Protein AF-A0AAU9D384-F1 (afdb_monomer)

Structure (mmCIF, N/CA/C/O backbone):
data_AF-A0AAU9D384-F1
#
_entry.id   AF-A0AAU9D384-F1
#
loop_
_atom_site.group_PDB
_atom_site.id
_atom_site.type_symbol
_atom_site.label_atom_id
_atom_site.label_alt_id
_atom_site.label_comp_id
_atom_site.label_asym_id
_atom_site.label_entity_id
_atom_site.label_seq_id
_atom_site.pdbx_PDB_ins_code
_atom_site.Cartn_x
_atom_site.Cartn_y
_atom_site.Cartn_z
_atom_site.occupancy
_atom_site.B_iso_or_equiv
_atom_site.auth_seq_id
_atom_site.auth_comp_id
_atom_site.auth_asym_id
_atom_site.auth_atom_id
_atom_site.pdbx_PDB_model_num
ATOM 1 N N . MET A 1 1 ? 1.344 -5.240 16.035 1.00 54.09 1 MET A N 1
ATOM 2 C CA . MET A 1 1 ? -0.024 -4.866 15.602 1.00 54.09 1 MET A CA 1
ATOM 3 C C . MET A 1 1 ? -0.291 -3.414 15.988 1.00 54.09 1 MET A C 1
ATOM 5 O O . MET A 1 1 ? 0.060 -3.041 17.104 1.00 54.09 1 MET A O 1
ATOM 9 N N . ALA A 1 2 ? -0.851 -2.600 15.087 1.00 61.44 2 ALA A N 1
ATOM 10 C CA . ALA A 1 2 ? -1.130 -1.181 15.336 1.00 61.44 2 ALA A CA 1
ATOM 11 C C . ALA A 1 2 ? -2.133 -0.995 16.492 1.00 61.44 2 ALA A C 1
ATOM 13 O O . ALA A 1 2 ? -3.166 -1.661 16.525 1.00 61.44 2 ALA A O 1
ATOM 14 N N . LYS A 1 3 ? -1.844 -0.091 17.441 1.00 68.31 3 LYS A N 1
ATOM 15 C CA . LYS A 1 3 ? -2.679 0.129 18.640 1.00 68.31 3 LYS A CA 1
ATOM 16 C C . LYS A 1 3 ? -3.714 1.252 18.461 1.00 68.31 3 LYS A C 1
ATOM 18 O O . LYS A 1 3 ? -4.445 1.577 19.391 1.00 68.31 3 LYS A O 1
ATOM 23 N N . GLY A 1 4 ? -3.798 1.846 17.267 1.00 83.75 4 GLY A N 1
ATOM 24 C CA . GLY A 1 4 ? -4.766 2.888 16.921 1.00 83.75 4 GLY A CA 1
ATOM 25 C C . GLY A 1 4 ? -4.460 3.569 15.583 1.00 83.75 4 GLY A C 1
ATOM 26 O O . GLY A 1 4 ? -3.514 3.195 14.890 1.00 83.75 4 GLY A O 1
ATOM 27 N N . LYS A 1 5 ? -5.230 4.615 15.235 1.00 92.06 5 LYS A N 1
ATOM 28 C CA . LYS A 1 5 ? -5.124 5.320 13.937 1.00 92.06 5 LYS A CA 1
ATOM 29 C C . LYS A 1 5 ? -3.700 5.775 13.612 1.00 92.06 5 LYS A C 1
ATOM 31 O O . LYS A 1 5 ? -3.270 5.654 12.473 1.00 92.06 5 LYS A O 1
ATOM 36 N N . ARG A 1 6 ? -2.973 6.320 14.595 1.00 92.38 6 ARG A N 1
ATOM 37 C CA . ARG A 1 6 ? -1.607 6.829 14.390 1.00 92.38 6 ARG A CA 1
ATOM 38 C C . ARG A 1 6 ? -0.659 5.714 13.952 1.00 92.38 6 ARG A C 1
ATOM 40 O O . ARG A 1 6 ? 0.054 5.892 12.971 1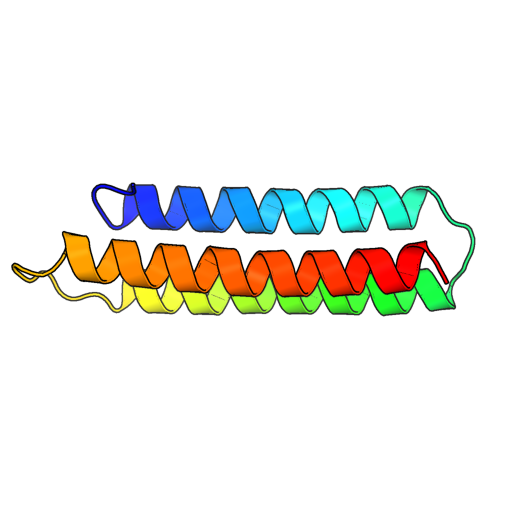.00 92.38 6 ARG A O 1
ATOM 47 N N . ASP A 1 7 ? -0.688 4.584 14.648 1.00 92.06 7 ASP A N 1
ATOM 48 C CA . ASP A 1 7 ? 0.174 3.445 14.339 1.00 92.06 7 ASP A CA 1
ATOM 49 C C . ASP A 1 7 ? -0.203 2.824 12.995 1.00 92.06 7 ASP A C 1
ATOM 51 O O . ASP A 1 7 ? 0.678 2.562 12.188 1.00 92.06 7 ASP A O 1
ATOM 55 N N . ALA A 1 8 ? -1.502 2.689 12.707 1.00 94.38 8 ALA A N 1
ATOM 56 C CA . ALA A 1 8 ? -1.972 2.161 11.428 1.00 94.38 8 ALA A CA 1
ATOM 57 C C . ALA A 1 8 ? -1.488 3.020 10.246 1.00 94.38 8 ALA A C 1
ATOM 59 O O . ALA A 1 8 ? -0.969 2.494 9.267 1.00 94.38 8 ALA A O 1
ATOM 60 N N . LYS A 1 9 ? -1.566 4.355 10.358 1.00 96.75 9 LYS A N 1
ATOM 61 C CA . LYS A 1 9 ? -1.039 5.261 9.321 1.00 96.75 9 LYS A CA 1
ATOM 62 C C . LYS A 1 9 ? 0.472 5.132 9.153 1.00 96.75 9 LYS A C 1
ATOM 64 O O . LYS A 1 9 ? 0.954 5.189 8.028 1.00 96.75 9 LYS A O 1
ATOM 69 N N . LYS A 1 10 ? 1.218 4.978 10.255 1.00 96.94 10 LYS A N 1
ATOM 70 C CA . LYS A 1 10 ? 2.669 4.746 10.199 1.00 96.94 10 LYS A CA 1
ATOM 71 C C . LYS A 1 10 ? 2.984 3.446 9.466 1.00 96.94 10 LYS A C 1
ATOM 73 O O . LYS A 1 10 ? 3.840 3.466 8.595 1.00 96.94 10 LYS A O 1
ATOM 78 N N . THR A 1 11 ? 2.266 2.364 9.765 1.00 96.56 11 THR A N 1
ATOM 79 C CA . THR A 1 11 ? 2.428 1.078 9.076 1.00 96.56 11 THR A CA 1
ATOM 80 C C . THR A 1 11 ? 2.138 1.194 7.579 1.00 96.56 11 THR A C 1
ATOM 82 O O . THR A 1 11 ? 2.963 0.759 6.786 1.00 96.56 11 THR A O 1
ATOM 85 N N . VAL A 1 12 ? 1.036 1.845 7.185 1.00 98.00 12 VAL A N 1
ATOM 86 C CA . VAL A 1 12 ? 0.719 2.102 5.764 1.00 98.00 12 VAL A CA 1
ATOM 87 C C . VAL A 1 12 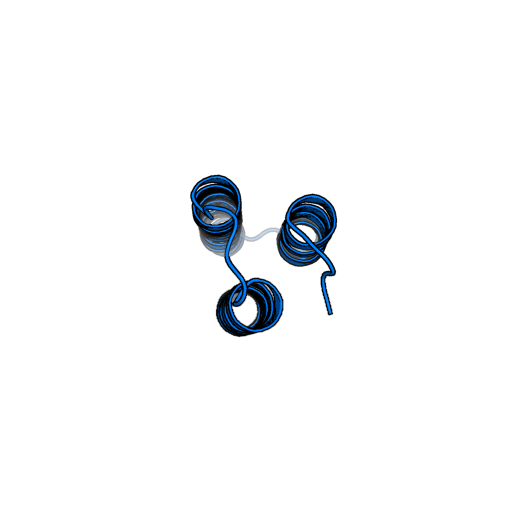? 1.832 2.892 5.078 1.00 98.00 12 VAL A C 1
ATOM 89 O O . VAL A 1 12 ? 2.307 2.487 4.024 1.00 98.00 12 VAL A O 1
ATOM 92 N N . ASN A 1 13 ? 2.257 4.012 5.672 1.00 98.25 13 ASN A N 1
ATOM 93 C CA . ASN A 1 13 ? 3.301 4.854 5.087 1.00 98.25 13 ASN A CA 1
ATOM 94 C C . ASN A 1 13 ? 4.635 4.117 4.964 1.00 98.25 13 ASN A C 1
ATOM 96 O O . ASN A 1 13 ? 5.335 4.330 3.985 1.00 98.25 13 ASN A O 1
ATOM 100 N N . TYR A 1 14 ? 4.977 3.290 5.952 1.00 98.12 14 TYR A N 1
ATOM 101 C CA . TYR A 1 14 ? 6.200 2.503 5.936 1.00 98.12 14 TYR A CA 1
ATOM 102 C C . TYR A 1 14 ? 6.165 1.475 4.805 1.00 98.12 14 TYR A C 1
ATOM 104 O O . TYR A 1 14 ? 6.984 1.553 3.905 1.00 98.12 14 TYR A O 1
ATOM 112 N N . LEU A 1 15 ? 5.167 0.588 4.782 1.00 98.31 15 LEU A N 1
ATOM 113 C CA . LEU A 1 15 ? 5.126 -0.506 3.806 1.00 98.31 15 LEU A CA 1
ATOM 114 C C . LEU A 1 15 ? 4.989 -0.016 2.360 1.00 98.31 15 LEU A C 1
ATOM 116 O O . LEU A 1 15 ? 5.676 -0.511 1.474 1.00 98.31 15 LEU A O 1
ATOM 120 N N . VAL A 1 16 ? 4.143 0.989 2.113 1.00 98.38 16 VAL A N 1
ATOM 121 C CA . VAL A 1 16 ? 4.047 1.584 0.770 1.00 98.38 16 VAL A CA 1
ATOM 122 C C . VAL A 1 16 ? 5.309 2.382 0.426 1.00 98.38 16 VAL A C 1
ATOM 124 O O . VAL A 1 16 ? 5.704 2.428 -0.735 1.00 98.38 16 VAL A O 1
ATOM 127 N N . GLY A 1 17 ? 5.947 3.007 1.418 1.00 98.31 17 GLY A N 1
ATOM 128 C CA . GLY A 1 17 ? 7.216 3.708 1.239 1.00 98.31 17 GLY A CA 1
ATOM 129 C C . GLY A 1 17 ? 8.333 2.770 0.788 1.00 98.31 17 GLY A C 1
ATOM 130 O O . GLY A 1 17 ? 9.019 3.097 -0.172 1.00 98.31 17 GLY A O 1
ATOM 131 N N . GLU A 1 18 ? 8.456 1.598 1.414 1.00 98.31 18 GLU A N 1
ATOM 132 C CA . GLU A 1 18 ? 9.409 0.555 1.007 1.00 98.31 18 GLU A CA 1
ATOM 133 C C . GLU A 1 18 ? 9.138 0.079 -0.427 1.00 98.31 18 GLU A C 1
ATOM 135 O O . GLU A 1 18 ? 10.052 0.052 -1.244 1.00 98.31 18 GLU A O 1
ATOM 140 N N . LEU A 1 19 ? 7.874 -0.200 -0.774 1.00 98.31 19 LEU A N 1
ATOM 141 C CA . LEU A 1 19 ? 7.492 -0.584 -2.139 1.00 98.31 19 LEU A CA 1
ATOM 142 C C . LEU A 1 19 ? 7.904 0.471 -3.179 1.00 98.31 19 LEU A C 1
ATOM 144 O O . LEU A 1 19 ? 8.482 0.136 -4.211 1.00 98.31 19 LEU A O 1
ATOM 148 N N . ILE A 1 20 ? 7.606 1.749 -2.923 1.00 98.19 20 ILE A N 1
ATOM 149 C CA . ILE A 1 20 ? 7.967 2.838 -3.843 1.00 98.19 20 I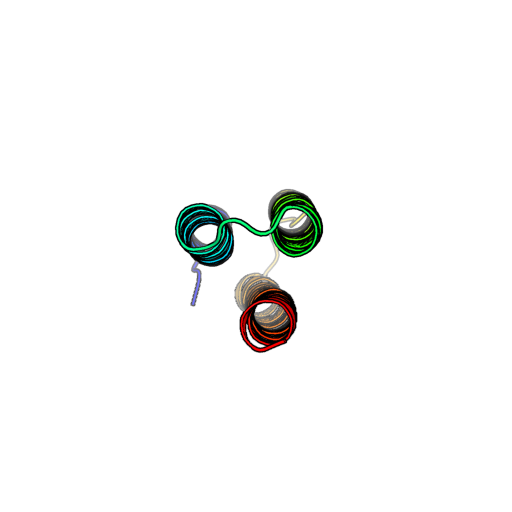LE A CA 1
ATOM 150 C C . ILE A 1 20 ? 9.488 3.022 -3.895 1.00 98.19 20 ILE A C 1
ATOM 152 O O . ILE A 1 20 ? 10.029 3.269 -4.970 1.00 98.19 20 ILE A O 1
ATOM 156 N N . GLY A 1 21 ? 10.177 2.898 -2.758 1.00 97.81 21 GLY A N 1
ATOM 157 C CA . GLY A 1 21 ? 11.635 2.964 -2.688 1.00 97.81 21 GLY A CA 1
ATOM 158 C C . GLY A 1 21 ? 12.292 1.906 -3.570 1.00 97.81 21 GLY A C 1
ATOM 159 O O . GLY A 1 21 ? 13.162 2.242 -4.371 1.00 97.81 21 GLY A O 1
ATOM 160 N N . GLU A 1 22 ? 11.807 0.666 -3.498 1.00 97.31 22 GLU A N 1
ATOM 161 C CA . GLU A 1 22 ? 12.286 -0.426 -4.345 1.00 97.31 22 GLU A CA 1
ATOM 162 C C . GLU A 1 22 ? 11.997 -0.158 -5.828 1.00 97.31 22 GLU A C 1
ATOM 164 O O . GLU A 1 22 ? 12.889 -0.289 -6.661 1.00 97.31 22 GLU A O 1
ATOM 169 N N . CYS A 1 23 ? 10.795 0.320 -6.173 1.00 96.88 23 CYS A N 1
ATOM 170 C CA . CYS A 1 23 ? 10.471 0.707 -7.551 1.00 96.88 23 CYS A CA 1
ATOM 171 C C . CYS A 1 23 ? 11.467 1.742 -8.109 1.00 96.88 23 CYS A C 1
ATOM 173 O O . CYS A 1 23 ? 11.959 1.599 -9.227 1.00 96.88 23 CYS A O 1
ATOM 175 N N . LEU A 1 24 ? 11.793 2.777 -7.328 1.00 95.50 24 LEU A N 1
ATOM 176 C CA . LEU A 1 24 ? 12.745 3.811 -7.740 1.00 95.50 24 LEU A CA 1
ATOM 177 C C . LEU A 1 24 ? 14.172 3.266 -7.874 1.00 95.50 24 LEU A C 1
ATOM 179 O O . LEU A 1 24 ? 14.883 3.657 -8.800 1.00 95.50 24 LEU A O 1
ATOM 183 N N . ALA A 1 25 ? 14.585 2.359 -6.985 1.00 94.81 25 ALA A N 1
ATOM 184 C CA . ALA A 1 25 ? 15.882 1.698 -7.076 1.00 94.81 25 ALA A CA 1
ATOM 185 C C . ALA A 1 25 ? 16.002 0.883 -8.374 1.00 94.81 25 ALA A C 1
ATOM 187 O O . ALA A 1 25 ? 16.992 1.020 -9.092 1.00 94.81 25 ALA A O 1
ATOM 188 N N . GLN A 1 26 ? 14.966 0.113 -8.720 1.00 94.06 26 GLN A N 1
ATOM 189 C CA . GLN A 1 26 ? 14.927 -0.670 -9.957 1.00 94.06 26 GLN A CA 1
ATOM 190 C C . GLN A 1 26 ? 14.897 0.229 -11.202 1.00 94.06 26 GLN A C 1
ATOM 192 O O . GLN A 1 26 ? 15.643 -0.015 -12.145 1.00 94.06 26 GLN A O 1
ATOM 197 N N . MET A 1 27 ? 14.129 1.325 -11.194 1.00 91.12 27 MET A N 1
ATOM 198 C CA . MET A 1 27 ? 14.155 2.307 -12.292 1.00 91.12 27 MET A CA 1
ATOM 199 C C . MET A 1 27 ? 15.553 2.891 -12.531 1.00 91.12 27 MET A C 1
ATOM 201 O O . MET A 1 27 ? 15.932 3.109 -13.674 1.0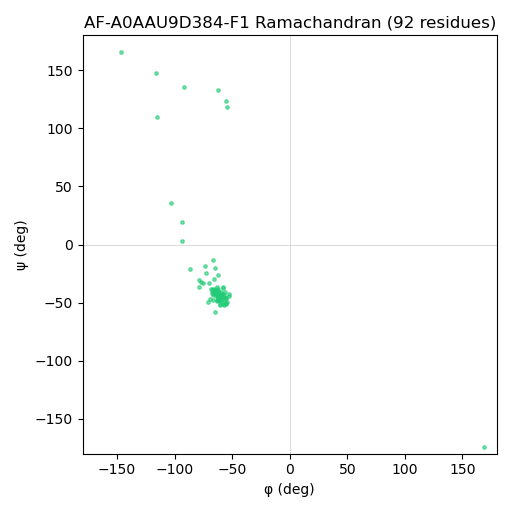0 91.12 27 MET A O 1
ATOM 205 N N . GLY A 1 28 ? 16.332 3.136 -11.472 1.00 87.75 28 GLY A N 1
ATOM 206 C CA . GLY A 1 28 ? 17.711 3.618 -11.598 1.00 87.75 28 GLY A CA 1
ATOM 207 C C . GLY A 1 28 ? 18.712 2.556 -12.070 1.00 87.75 28 GLY A C 1
ATOM 208 O O . GLY A 1 28 ? 19.801 2.911 -12.519 1.00 87.75 28 GLY A O 1
ATOM 209 N N . ALA A 1 29 ? 18.365 1.270 -11.964 1.00 87.75 29 ALA A N 1
ATOM 210 C CA . ALA A 1 29 ? 19.239 0.153 -12.315 1.00 87.75 29 ALA A CA 1
ATOM 211 C C . ALA A 1 29 ? 19.165 -0.244 -13.800 1.00 87.75 29 ALA A C 1
ATOM 213 O O . ALA A 1 29 ? 20.104 -0.859 -14.308 1.00 87.75 29 ALA A O 1
ATOM 214 N N . PHE A 1 30 ? 18.086 0.112 -14.506 1.00 78.38 30 PHE A N 1
ATOM 215 C CA . PHE A 1 30 ? 17.861 -0.283 -15.900 1.00 78.38 30 PHE A CA 1
ATOM 216 C C . PHE A 1 30 ? 17.822 0.915 -16.852 1.00 78.38 30 PHE A C 1
ATOM 218 O O . PHE A 1 30 ? 17.365 1.998 -16.512 1.00 78.38 30 PHE A O 1
ATOM 225 N N . SER A 1 31 ? 18.278 0.701 -18.087 1.00 76.75 31 SER A N 1
ATOM 226 C CA . SER A 1 31 ? 18.198 1.669 -19.195 1.00 76.75 31 SER A CA 1
ATOM 227 C C . SER A 1 31 ? 17.077 1.304 -20.177 1.00 76.75 31 SER A C 1
ATOM 229 O O . SER A 1 31 ? 17.245 1.429 -21.388 1.00 76.75 31 SER A O 1
ATOM 231 N N . ASP A 1 32 ? 15.965 0.780 -19.660 1.00 89.69 32 ASP A N 1
ATOM 232 C CA . ASP A 1 32 ? 14.838 0.271 -20.444 1.00 89.69 32 ASP A CA 1
ATOM 233 C C . ASP A 1 32 ? 13.588 1.120 -20.178 1.00 89.69 32 ASP A C 1
ATOM 235 O O . ASP A 1 32 ? 13.008 1.082 -19.092 1.00 89.69 32 ASP A O 1
ATOM 239 N N . LEU A 1 33 ? 13.182 1.892 -21.190 1.00 88.62 33 LEU A N 1
ATOM 240 C CA . LEU A 1 33 ? 12.044 2.808 -21.110 1.00 88.62 33 LEU A CA 1
ATOM 241 C C . LEU A 1 33 ? 10.699 2.088 -20.940 1.00 88.62 33 LEU A C 1
ATOM 243 O O . LEU A 1 33 ? 9.778 2.660 -20.354 1.00 88.62 33 LEU A O 1
ATOM 247 N N . GLU A 1 34 ? 10.552 0.867 -21.458 1.00 90.88 34 GLU A N 1
ATOM 248 C CA . GLU A 1 34 ? 9.308 0.108 -21.319 1.00 90.88 34 GLU A CA 1
ATOM 249 C C . GLU A 1 34 ? 9.143 -0.362 -19.876 1.00 90.88 34 GLU A C 1
ATOM 251 O O . GLU A 1 34 ? 8.120 -0.076 -19.245 1.00 90.88 34 GLU A O 1
ATOM 256 N N . LYS A 1 35 ? 10.190 -0.977 -19.315 1.00 91.81 35 LYS A N 1
ATOM 257 C CA . LYS A 1 35 ? 10.210 -1.375 -17.902 1.00 91.81 35 LYS A CA 1
ATOM 258 C C . LYS A 1 35 ? 10.042 -0.181 -16.978 1.00 91.81 35 LYS A C 1
ATOM 260 O O . LYS A 1 35 ? 9.292 -0.257 -16.011 1.00 91.81 35 LYS A O 1
ATOM 265 N N . GLU A 1 36 ? 10.683 0.944 -17.288 1.00 93.38 36 GLU A N 1
ATOM 266 C CA . GLU A 1 36 ? 10.525 2.173 -16.514 1.00 93.38 36 GLU A CA 1
ATOM 267 C C . GLU A 1 36 ? 9.053 2.618 -16.451 1.00 93.38 36 GLU A C 1
ATOM 269 O O . GLU A 1 36 ? 8.550 2.973 -15.383 1.00 93.38 36 GLU A O 1
ATOM 274 N N . ASN A 1 37 ? 8.335 2.568 -17.576 1.00 94.00 37 ASN A N 1
ATOM 275 C CA . ASN A 1 37 ? 6.915 2.911 -17.612 1.00 94.00 37 ASN A CA 1
ATOM 276 C C . ASN A 1 37 ? 6.055 1.916 -16.824 1.00 94.00 37 ASN A C 1
ATOM 278 O O . ASN A 1 37 ? 5.192 2.345 -16.061 1.00 94.00 37 ASN A O 1
ATOM 282 N N . GLN A 1 38 ? 6.332 0.616 -16.926 1.00 95.81 38 GLN A N 1
ATOM 283 C CA . GLN A 1 38 ? 5.637 -0.403 -16.135 1.00 95.81 38 GLN A CA 1
ATOM 284 C C . GLN A 1 38 ? 5.885 -0.220 -14.627 1.00 95.81 38 GLN A C 1
ATOM 286 O O . GLN A 1 38 ? 4.953 -0.289 -13.825 1.00 95.81 38 GLN A O 1
ATOM 291 N N . ILE A 1 39 ? 7.115 0.102 -14.215 1.00 96.56 39 ILE A N 1
ATOM 292 C CA . ILE A 1 39 ? 7.429 0.386 -12.807 1.00 96.56 39 ILE A CA 1
ATOM 293 C C . ILE A 1 39 ? 6.705 1.656 -12.327 1.00 96.56 39 ILE A C 1
ATOM 295 O O . ILE A 1 39 ? 6.182 1.682 -11.209 1.00 96.56 39 ILE A O 1
ATOM 299 N N . 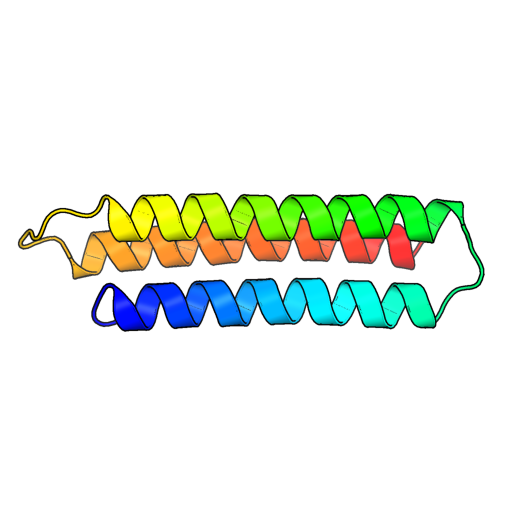LYS A 1 40 ? 6.587 2.700 -13.163 1.00 96.19 40 LYS A N 1
ATOM 300 C CA . LYS A 1 40 ? 5.789 3.898 -12.830 1.00 96.19 40 LYS A CA 1
ATOM 301 C C . LYS A 1 40 ? 4.327 3.555 -12.543 1.00 96.19 40 LYS A C 1
ATOM 303 O O . LYS A 1 40 ? 3.736 4.154 -11.643 1.00 96.19 40 LYS A O 1
ATOM 308 N N . GLU A 1 41 ? 3.743 2.587 -13.246 1.00 97.50 41 GLU A N 1
ATOM 309 C CA . GLU A 1 41 ? 2.382 2.120 -12.957 1.00 97.50 41 GLU A CA 1
ATOM 310 C C . GLU A 1 41 ? 2.280 1.472 -11.569 1.00 97.50 41 GLU A C 1
ATOM 312 O O . GLU A 1 41 ? 1.325 1.747 -10.835 1.00 97.50 41 GLU A O 1
ATOM 317 N N . VAL A 1 42 ? 3.288 0.694 -11.155 1.00 98.00 42 VAL A N 1
ATOM 318 C CA . VAL A 1 42 ? 3.366 0.129 -9.794 1.00 98.00 42 VAL A CA 1
ATOM 319 C C . VAL A 1 42 ? 3.467 1.240 -8.745 1.00 98.00 42 VAL A C 1
ATOM 321 O O . VAL A 1 42 ? 2.774 1.192 -7.726 1.00 98.00 42 VAL A O 1
ATOM 324 N N . ILE A 1 43 ? 4.248 2.295 -9.006 1.00 98.19 43 ILE A N 1
ATOM 325 C CA . ILE A 1 43 ? 4.342 3.466 -8.117 1.00 98.19 43 ILE A CA 1
ATOM 326 C C . ILE A 1 43 ? 2.977 4.151 -7.972 1.00 98.19 43 ILE A C 1
ATOM 328 O O . ILE A 1 43 ? 2.540 4.435 -6.852 1.00 98.19 43 ILE A O 1
ATOM 332 N N . ILE A 1 44 ? 2.273 4.395 -9.083 1.00 98.31 44 ILE A N 1
ATOM 333 C CA . ILE A 1 44 ? 0.934 5.005 -9.074 1.00 98.31 44 ILE A CA 1
ATOM 334 C C . ILE A 1 44 ? -0.043 4.133 -8.275 1.00 98.31 44 ILE A C 1
ATOM 336 O O . ILE A 1 44 ? -0.785 4.649 -7.431 1.00 98.31 44 ILE A O 1
ATOM 340 N N . ALA A 1 45 ? -0.008 2.814 -8.480 1.00 98.06 45 ALA A N 1
ATOM 341 C CA . ALA A 1 45 ? -0.819 1.863 -7.729 1.00 98.06 45 ALA A CA 1
ATOM 342 C C . ALA A 1 45 ? -0.488 1.878 -6.225 1.00 98.06 45 ALA A C 1
ATOM 344 O O . ALA A 1 45 ? -1.403 1.864 -5.398 1.00 98.06 45 ALA A O 1
ATOM 345 N N . GLY A 1 46 ? 0.791 1.988 -5.857 1.00 98.25 46 GLY A N 1
ATOM 346 C CA . GLY A 1 46 ? 1.240 2.156 -4.475 1.00 98.25 46 GLY A CA 1
ATOM 347 C C . GLY A 1 46 ? 0.689 3.431 -3.829 1.00 98.25 46 GLY A C 1
ATOM 348 O O . GLY A 1 46 ? 0.132 3.388 -2.728 1.00 98.25 46 GLY A O 1
ATOM 349 N N . VAL A 1 47 ? 0.748 4.570 -4.527 1.00 98.44 47 VAL A N 1
ATOM 350 C CA . VAL A 1 47 ? 0.175 5.842 -4.044 1.00 98.44 47 VAL A CA 1
ATOM 351 C C . VAL A 1 47 ? -1.343 5.737 -3.861 1.00 98.44 47 VAL A C 1
ATOM 353 O O . VAL A 1 47 ? -1.875 6.179 -2.836 1.00 98.44 47 VAL A O 1
ATOM 356 N N . ALA A 1 48 ? -2.047 5.123 -4.814 1.00 98.56 48 ALA A N 1
ATOM 357 C CA . ALA A 1 48 ? -3.485 4.886 -4.721 1.00 98.56 48 ALA A CA 1
ATOM 358 C C . ALA A 1 48 ? -3.842 3.977 -3.532 1.00 98.56 48 ALA A C 1
ATOM 360 O O . ALA A 1 48 ? -4.737 4.314 -2.752 1.00 98.56 48 ALA A O 1
ATOM 361 N N . LEU A 1 49 ? -3.100 2.879 -3.341 1.00 98.38 49 LEU A N 1
ATOM 362 C CA . LEU A 1 49 ? -3.226 1.987 -2.188 1.00 98.38 49 LEU A CA 1
ATOM 363 C C . LEU A 1 49 ? -3.074 2.766 -0.882 1.00 98.38 49 LEU A C 1
ATOM 365 O O . LEU A 1 49 ? -3.948 2.699 -0.020 1.00 98.38 49 LEU A O 1
ATOM 369 N N . ARG A 1 50 ? -2.013 3.567 -0.743 1.00 98.31 50 ARG A N 1
ATOM 370 C CA . ARG A 1 50 ? -1.816 4.402 0.446 1.00 98.31 50 ARG A CA 1
ATOM 371 C C . ARG A 1 50 ? -3.022 5.297 0.706 1.00 98.31 50 ARG A C 1
ATOM 373 O O . ARG A 1 50 ? -3.496 5.353 1.839 1.00 98.31 50 ARG A O 1
ATOM 380 N N . ASN A 1 51 ? -3.504 6.010 -0.306 1.00 98.50 51 ASN A N 1
ATOM 381 C CA . ASN A 1 51 ? -4.616 6.944 -0.139 1.00 98.50 51 ASN A CA 1
ATOM 382 C C . ASN A 1 51 ? -5.895 6.231 0.316 1.00 98.50 51 ASN A C 1
ATOM 384 O O . ASN A 1 51 ? -6.544 6.701 1.252 1.00 98.50 51 ASN A O 1
ATOM 388 N N . ASP A 1 52 ? -6.203 5.073 -0.269 1.00 98.44 52 ASP A N 1
ATOM 389 C CA . ASP A 1 52 ? -7.331 4.233 0.139 1.00 98.44 52 ASP A CA 1
ATOM 390 C C . ASP A 1 52 ? -7.198 3.767 1.600 1.00 98.44 52 ASP A C 1
ATOM 392 O O . ASP A 1 52 ? -8.082 4.014 2.425 1.00 98.44 52 ASP A O 1
ATOM 396 N N . MET A 1 53 ? -6.049 3.195 1.974 1.00 98.00 53 MET A N 1
ATOM 397 C CA . MET A 1 53 ? -5.815 2.707 3.338 1.00 98.00 53 MET A CA 1
ATOM 398 C C . MET A 1 53 ? -5.880 3.835 4.376 1.00 98.00 53 MET A C 1
ATOM 400 O O . MET A 1 53 ? -6.486 3.682 5.440 1.00 98.00 53 MET A O 1
ATOM 404 N N . ILE A 1 54 ? -5.305 5.004 4.072 1.00 97.81 54 ILE A N 1
ATOM 405 C CA . ILE A 1 54 ? -5.403 6.190 4.933 1.00 97.81 54 ILE A CA 1
ATOM 406 C C . ILE A 1 54 ? -6.856 6.673 5.034 1.00 97.81 54 ILE A C 1
ATOM 408 O O . ILE A 1 54 ? -7.291 7.048 6.128 1.00 97.81 54 ILE A O 1
ATOM 412 N N . GLY A 1 55 ? -7.616 6.623 3.938 1.00 97.75 55 GLY A N 1
ATOM 413 C CA . GLY A 1 55 ? -9.051 6.899 3.906 1.00 97.75 55 GLY A CA 1
ATOM 414 C C . GLY A 1 55 ? -9.829 5.991 4.860 1.00 97.75 55 GLY A C 1
ATOM 415 O O . GLY A 1 55 ? -10.517 6.489 5.755 1.00 97.75 55 GLY A O 1
ATOM 416 N N . LYS A 1 56 ? -9.629 4.672 4.765 1.00 96.25 56 LYS A N 1
ATOM 417 C CA . LYS A 1 56 ? -10.230 3.669 5.665 1.00 96.25 56 LYS A CA 1
ATOM 418 C C . LYS A 1 56 ? -9.858 3.906 7.131 1.00 96.25 56 LYS A C 1
ATOM 420 O O . LYS A 1 56 ? -10.715 3.850 8.016 1.00 96.25 56 LYS A O 1
ATOM 425 N N . ILE A 1 57 ? -8.598 4.234 7.424 1.00 95.56 57 ILE A N 1
ATOM 426 C CA . ILE A 1 57 ? -8.159 4.558 8.793 1.00 95.56 57 ILE A CA 1
ATOM 427 C C . ILE A 1 57 ? -8.837 5.836 9.309 1.00 95.56 57 ILE A C 1
ATOM 429 O O . ILE A 1 57 ? -9.216 5.920 10.483 1.00 95.56 57 ILE A O 1
ATOM 433 N N . ASN A 1 58 ? -8.986 6.851 8.458 1.00 94.94 58 ASN A N 1
ATOM 434 C CA . ASN A 1 58 ? -9.641 8.104 8.824 1.00 94.94 58 ASN A CA 1
ATOM 435 C C . ASN A 1 58 ? -11.134 7.902 9.094 1.00 94.94 58 ASN A C 1
ATOM 437 O O . ASN A 1 58 ? -11.615 8.393 10.119 1.00 94.94 58 ASN A O 1
ATOM 441 N N . ALA A 1 59 ? -11.813 7.129 8.244 1.00 94.12 59 ALA A N 1
ATOM 442 C CA . ALA A 1 59 ? -1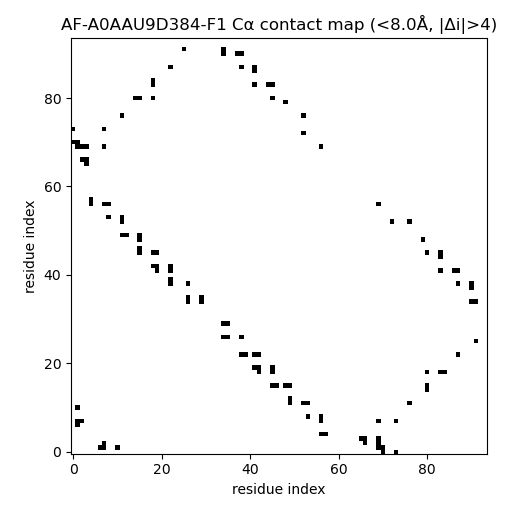3.239 6.822 8.332 1.00 94.12 59 ALA A CA 1
ATOM 443 C C . ALA A 1 59 ? -13.621 5.998 9.573 1.00 94.12 59 ALA A C 1
ATOM 445 O O . ALA A 1 59 ? -14.777 6.028 9.994 1.00 94.12 59 ALA A O 1
ATOM 446 N N . TYR A 1 60 ? -12.661 5.304 10.198 1.00 92.12 60 TYR A N 1
ATOM 447 C CA . TYR A 1 60 ? -12.907 4.539 11.418 1.00 92.12 60 TYR A CA 1
ATOM 448 C C . TYR A 1 60 ? -13.533 5.408 12.521 1.00 92.12 60 TYR A C 1
ATOM 450 O O . TYR A 1 60 ? -12.917 6.364 13.016 1.00 92.12 60 TYR A O 1
ATOM 458 N N . LYS A 1 61 ? -14.745 5.046 12.945 1.00 88.38 61 LYS A N 1
ATOM 459 C CA . LYS A 1 61 ? -15.421 5.625 14.111 1.00 88.38 61 LYS A CA 1
ATOM 460 C C . LYS A 1 61 ? -15.080 4.784 15.336 1.00 88.38 61 LYS A C 1
ATOM 462 O O . LYS A 1 61 ? -15.071 3.558 15.266 1.00 88.38 61 LYS A O 1
ATOM 467 N N . LYS A 1 62 ? -14.750 5.444 16.450 1.00 82.31 62 LYS A N 1
ATOM 468 C CA . LYS A 1 62 ? -14.325 4.767 17.682 1.00 82.31 62 LYS A CA 1
ATOM 469 C C . LYS A 1 62 ? -15.401 3.760 18.108 1.00 82.31 62 LYS A C 1
ATOM 471 O O . LYS A 1 62 ? -16.554 4.134 18.276 1.00 82.31 62 LYS A O 1
ATOM 476 N N . SER A 1 63 ? -14.998 2.503 18.254 1.00 83.50 63 SER A N 1
ATOM 477 C CA . SER A 1 63 ? -15.834 1.379 18.676 1.00 83.50 63 SER A CA 1
ATOM 478 C C . SER A 1 63 ? -15.008 0.394 19.504 1.00 83.50 63 SER A C 1
ATOM 480 O O . SER A 1 63 ? -13.771 0.421 19.454 1.00 83.50 63 SER A O 1
ATOM 482 N N . ASP A 1 64 ? -15.682 -0.521 20.196 1.00 79.00 64 ASP A N 1
ATOM 483 C CA . ASP A 1 64 ? -15.039 -1.585 20.981 1.00 79.00 64 ASP A CA 1
ATOM 484 C C . ASP A 1 64 ? -14.285 -2.599 20.100 1.00 79.00 64 ASP A C 1
ATOM 486 O O . ASP A 1 64 ? -13.442 -3.356 20.575 1.00 79.00 64 ASP A O 1
ATOM 490 N N . LYS A 1 65 ? -14.516 -2.572 18.781 1.00 86.00 65 LYS A N 1
ATOM 491 C CA . LYS A 1 65 ? -13.893 -3.461 17.788 1.00 86.00 65 LYS A CA 1
ATOM 492 C C . LYS A 1 65 ? -12.630 -2.876 17.144 1.00 86.00 65 LYS A C 1
ATOM 494 O O . LYS A 1 65 ? -12.201 -3.347 16.093 1.00 86.00 65 LYS A O 1
ATOM 499 N N . ALA A 1 66 ? -12.003 -1.873 17.767 1.00 87.31 66 ALA A N 1
ATOM 500 C CA . ALA A 1 66 ? -10.814 -1.202 17.229 1.00 87.31 66 ALA A CA 1
ATOM 501 C C . ALA A 1 66 ? -9.688 -2.172 16.848 1.00 87.31 66 ALA A C 1
ATOM 503 O O . ALA A 1 66 ? -9.086 -2.041 15.785 1.00 87.31 66 ALA A O 1
ATOM 504 N N . LYS A 1 67 ? -9.414 -3.153 17.716 1.00 87.31 67 LYS A N 1
ATOM 505 C CA . LYS A 1 67 ? -8.336 -4.124 17.513 1.00 87.31 67 LYS A CA 1
ATOM 506 C C . LYS A 1 67 ? -8.574 -4.976 16.266 1.00 87.31 67 LYS A C 1
ATOM 508 O O . LYS A 1 67 ? -7.670 -5.095 15.449 1.00 87.31 67 LYS A O 1
ATOM 513 N N . THR A 1 68 ? -9.779 -5.525 16.121 1.00 91.12 68 THR A N 1
ATOM 514 C CA . THR A 1 68 ? -10.167 -6.327 14.954 1.00 91.12 68 THR A CA 1
ATOM 515 C C . THR A 1 68 ? -10.112 -5.484 13.687 1.00 91.12 68 THR A C 1
ATOM 517 O O . THR A 1 68 ? -9.423 -5.860 12.751 1.00 91.12 68 THR A O 1
ATOM 520 N N . TYR A 1 69 ? -10.694 -4.279 13.708 1.00 92.50 69 TYR A N 1
ATOM 521 C CA . TYR A 1 69 ? -10.691 -3.384 12.549 1.00 92.50 69 TYR A CA 1
ATOM 522 C C . TYR A 1 69 ? -9.278 -3.091 12.026 1.00 92.50 69 TYR A C 1
ATOM 524 O O . TYR A 1 69 ? -9.007 -3.243 10.840 1.00 92.50 69 TYR A O 1
ATOM 532 N N . PHE A 1 70 ? -8.351 -2.686 12.904 1.00 91.69 70 PHE A N 1
ATOM 533 C CA . PHE A 1 70 ? -6.975 -2.403 12.481 1.00 91.69 70 PHE A CA 1
ATOM 534 C C . PHE A 1 70 ? -6.171 -3.667 12.150 1.00 91.69 70 PHE A C 1
ATOM 536 O O . PHE A 1 70 ? -5.223 -3.579 11.375 1.00 91.69 70 PHE A O 1
ATOM 543 N N . SER A 1 71 ? -6.527 -4.825 12.713 1.00 91.81 71 SER A N 1
ATOM 544 C CA . SER A 1 71 ? -5.931 -6.111 12.338 1.00 91.81 71 SER A CA 1
ATOM 545 C C . SER A 1 71 ? -6.305 -6.496 10.908 1.00 91.81 71 SER A C 1
ATOM 547 O O . SER A 1 71 ? -5.421 -6.813 10.118 1.00 91.81 71 SER A O 1
ATOM 549 N N . ASP A 1 72 ? -7.587 -6.401 10.561 1.00 93.94 72 ASP A N 1
ATOM 550 C CA . ASP A 1 72 ? -8.087 -6.722 9.221 1.00 93.94 72 ASP A CA 1
ATOM 551 C C . ASP A 1 72 ? -7.524 -5.746 8.185 1.00 93.94 72 ASP A C 1
ATOM 553 O O . ASP A 1 72 ? -7.048 -6.151 7.130 1.00 93.94 72 ASP A O 1
ATOM 557 N N . LEU A 1 73 ? -7.473 -4.458 8.535 1.00 95.38 73 LEU A N 1
ATOM 558 C CA . LEU A 1 73 ? -6.885 -3.417 7.695 1.00 95.38 73 LEU A CA 1
ATOM 559 C C . LEU A 1 73 ? -5.380 -3.642 7.462 1.00 95.38 73 LEU A C 1
ATOM 561 O O . LEU A 1 73 ? -4.881 -3.393 6.368 1.00 95.38 73 LEU A O 1
ATOM 565 N N . ASN A 1 74 ? -4.652 -4.141 8.465 1.00 94.44 74 ASN A N 1
ATOM 566 C CA . ASN A 1 74 ? -3.251 -4.528 8.297 1.00 94.44 74 ASN A CA 1
ATOM 567 C C . ASN A 1 74 ? -3.091 -5.763 7.405 1.00 94.44 74 ASN A C 1
ATOM 569 O O . ASN A 1 74 ? -2.141 -5.813 6.631 1.00 94.44 74 ASN A O 1
ATOM 573 N N . LYS A 1 75 ? -3.986 -6.748 7.517 1.00 96.50 75 LYS A N 1
ATOM 574 C CA . LYS A 1 75 ? -3.969 -7.927 6.648 1.00 96.50 75 LYS A CA 1
ATOM 575 C C . LYS A 1 75 ? -4.201 -7.523 5.191 1.00 96.50 75 LYS A C 1
ATOM 577 O O . LYS A 1 75 ? -3.406 -7.883 4.334 1.00 96.50 75 LYS A O 1
ATOM 582 N N . GLU A 1 76 ? -5.211 -6.689 4.948 1.00 97.38 76 GLU A N 1
ATOM 583 C CA . GLU A 1 76 ? -5.506 -6.152 3.617 1.00 97.38 76 GLU A CA 1
ATOM 584 C C . GLU A 1 76 ? -4.319 -5.358 3.044 1.00 97.38 76 GLU A C 1
ATOM 586 O O . GLU A 1 76 ? -3.980 -5.494 1.871 1.00 97.38 76 GLU A O 1
ATOM 591 N N . LEU A 1 77 ? -3.664 -4.536 3.874 1.00 97.81 77 LEU A N 1
ATOM 592 C CA . LEU A 1 77 ? -2.469 -3.795 3.473 1.00 97.81 77 LEU A CA 1
ATOM 593 C C . LEU A 1 77 ? -1.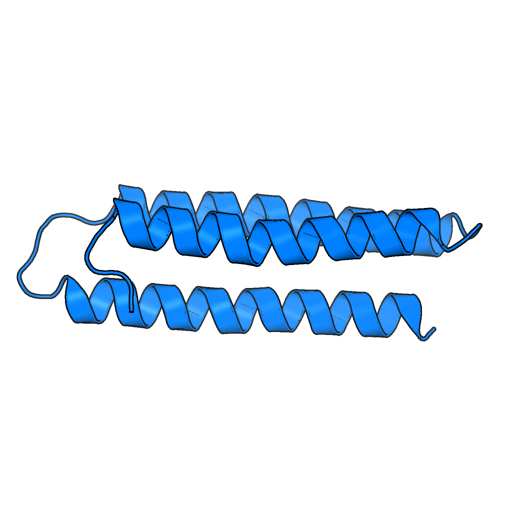347 -4.732 3.020 1.00 97.81 77 LEU A C 1
ATOM 595 O O . LEU A 1 77 ? -0.772 -4.489 1.966 1.00 97.81 77 LEU A O 1
ATOM 599 N N . LEU A 1 78 ? -1.032 -5.759 3.816 1.00 97.56 78 LEU A N 1
ATOM 600 C CA . LEU A 1 78 ? 0.041 -6.707 3.509 1.00 97.56 78 LEU A CA 1
ATOM 601 C C . LEU A 1 78 ? -0.238 -7.432 2.194 1.00 97.56 78 LEU A C 1
ATOM 603 O O . LEU A 1 78 ? 0.576 -7.350 1.286 1.00 97.56 78 LEU A O 1
ATOM 607 N N . GLU A 1 79 ? -1.429 -8.014 2.045 1.00 98.38 79 GLU A N 1
ATOM 608 C CA . GLU A 1 79 ? -1.824 -8.730 0.825 1.00 98.38 79 GLU A CA 1
ATOM 609 C C . GLU A 1 79 ? -1.717 -7.845 -0.427 1.00 98.38 79 GLU A C 1
ATOM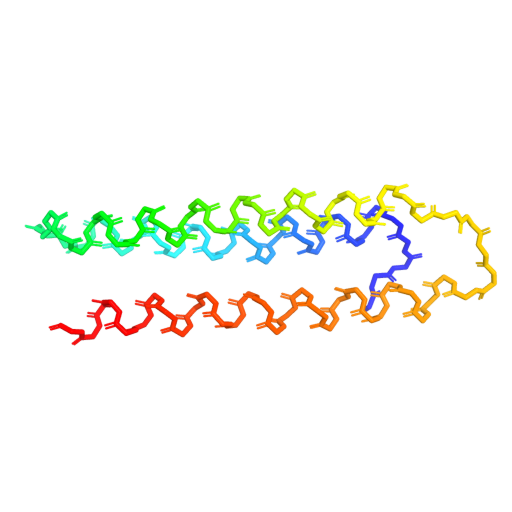 611 O O . GLU A 1 79 ? -1.262 -8.283 -1.483 1.00 98.38 79 GLU A O 1
ATOM 616 N N . ARG A 1 80 ? -2.116 -6.571 -0.325 1.00 98.31 80 ARG A N 1
ATOM 617 C CA . ARG A 1 80 ? -2.085 -5.645 -1.465 1.00 98.31 80 ARG A CA 1
ATOM 618 C C . ARG A 1 80 ? -0.688 -5.118 -1.776 1.00 98.31 80 ARG A C 1
ATOM 620 O O . ARG A 1 80 ? -0.425 -4.844 -2.946 1.00 98.31 80 ARG A O 1
ATOM 627 N N . VAL A 1 81 ? 0.168 -4.946 -0.766 1.00 98.31 81 VAL A N 1
ATOM 628 C CA . VAL A 1 81 ? 1.585 -4.591 -0.949 1.00 98.31 81 VAL A CA 1
ATOM 629 C C . VAL A 1 81 ? 2.341 -5.762 -1.571 1.00 98.31 81 VAL A C 1
ATOM 631 O O . VAL A 1 81 ? 3.021 -5.549 -2.570 1.00 98.31 81 VAL A O 1
ATOM 634 N N . ASP A 1 82 ? 2.152 -6.981 -1.062 1.00 98.12 82 ASP A N 1
ATOM 635 C CA . ASP A 1 82 ? 2.764 -8.200 -1.605 1.00 98.12 82 ASP A CA 1
ATOM 636 C C . ASP A 1 82 ? 2.401 -8.374 -3.085 1.00 98.12 82 ASP A C 1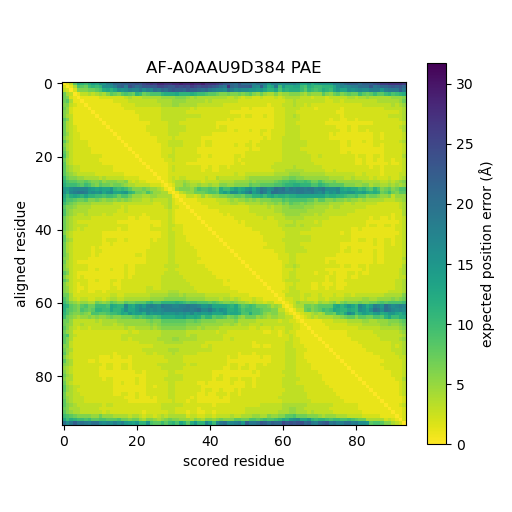
ATOM 638 O O . ASP A 1 82 ? 3.280 -8.518 -3.929 1.00 98.12 82 ASP A O 1
ATOM 642 N N . ALA A 1 83 ? 1.126 -8.189 -3.441 1.00 98.31 83 ALA A N 1
ATOM 643 C CA . ALA A 1 83 ? 0.690 -8.243 -4.836 1.00 98.31 83 ALA A CA 1
ATOM 644 C C . ALA A 1 83 ? 1.332 -7.168 -5.740 1.00 98.31 83 ALA A C 1
ATOM 646 O O . ALA A 1 83 ? 1.408 -7.361 -6.953 1.00 98.31 83 ALA A O 1
ATOM 647 N N . GLN A 1 84 ? 1.754 -6.014 -5.203 1.00 98.31 84 GLN A N 1
ATOM 648 C CA . GLN A 1 84 ? 2.524 -5.039 -5.989 1.00 98.31 84 GLN A CA 1
ATOM 649 C C . GLN A 1 84 ? 3.996 -5.438 -6.110 1.00 98.31 84 GLN A C 1
ATOM 651 O O . GLN A 1 84 ? 4.580 -5.223 -7.170 1.00 98.31 84 GLN A O 1
ATOM 656 N N . PHE A 1 85 ? 4.584 -6.027 -5.067 1.00 97.88 85 PHE A N 1
ATOM 657 C CA . PHE A 1 85 ? 5.937 -6.573 -5.145 1.00 97.88 85 PHE A CA 1
ATOM 658 C C . PHE A 1 85 ? 6.020 -7.704 -6.167 1.00 97.88 85 PHE A C 1
ATOM 660 O O . PHE A 1 85 ? 6.930 -7.687 -6.987 1.00 97.88 85 PHE A O 1
ATOM 667 N N . ASP A 1 86 ? 5.045 -8.613 -6.199 1.00 98.00 86 ASP A N 1
ATOM 668 C CA . ASP A 1 86 ? 4.978 -9.668 -7.214 1.00 98.00 86 ASP A CA 1
ATOM 669 C C . ASP A 1 86 ? 4.994 -9.079 -8.630 1.00 98.00 86 ASP A C 1
ATOM 671 O O . ASP A 1 86 ? 5.792 -9.490 -9.467 1.00 98.00 86 ASP A O 1
ATOM 675 N N . LYS A 1 87 ? 4.190 -8.038 -8.887 1.00 97.12 87 LYS A N 1
ATOM 676 C CA . LYS A 1 87 ? 4.203 -7.335 -10.181 1.00 97.12 87 LYS A CA 1
ATOM 677 C C . LYS A 1 87 ? 5.557 -6.711 -10.497 1.00 97.12 87 LYS A C 1
ATOM 679 O O . LYS A 1 87 ? 6.023 -6.827 -11.625 1.00 97.12 87 LYS A O 1
ATOM 684 N N . LEU A 1 88 ? 6.180 -6.050 -9.520 1.00 96.62 88 LEU A N 1
ATOM 685 C CA . LEU A 1 88 ? 7.512 -5.476 -9.692 1.00 96.62 88 LEU A CA 1
ATOM 686 C C . LEU A 1 88 ? 8.535 -6.564 -10.038 1.00 96.62 88 LEU A C 1
ATOM 688 O O . LEU A 1 88 ? 9.330 -6.380 -10.955 1.00 96.62 88 LEU A O 1
ATOM 692 N N . PHE A 1 89 ? 8.494 -7.709 -9.353 1.00 95.12 89 PHE A N 1
ATOM 693 C CA . PHE A 1 89 ? 9.393 -8.826 -9.626 1.00 95.12 89 PHE A CA 1
ATOM 694 C C . PHE A 1 89 ? 9.217 -9.388 -11.033 1.00 95.12 89 PHE A C 1
ATOM 696 O O . PHE A 1 89 ? 10.221 -9.688 -11.675 1.00 95.12 89 PHE A O 1
ATOM 703 N N . GLU A 1 90 ? 7.987 -9.508 -11.528 1.00 95.88 90 GLU A N 1
ATOM 704 C CA . GLU A 1 90 ? 7.742 -9.958 -12.902 1.00 95.88 90 GLU A CA 1
ATOM 705 C C . GLU A 1 90 ? 8.305 -8.969 -13.936 1.00 95.88 90 GLU A C 1
ATOM 707 O O . GLU A 1 90 ? 8.957 -9.395 -14.885 1.00 95.88 90 GLU A O 1
ATOM 712 N N . ILE A 1 91 ? 8.152 -7.656 -13.718 1.00 94.31 91 ILE A N 1
ATOM 713 C CA . ILE A 1 91 ? 8.721 -6.617 -14.601 1.00 94.31 91 ILE A CA 1
ATOM 714 C C . ILE A 1 91 ? 10.255 -6.675 -14.621 1.00 94.31 91 ILE A C 1
ATOM 716 O O . ILE A 1 91 ? 10.884 -6.541 -15.670 1.00 94.31 91 ILE A O 1
ATOM 720 N N . VAL A 1 92 ? 10.870 -6.854 -13.449 1.00 91.00 92 VAL A N 1
ATOM 721 C CA . VAL A 1 92 ? 12.332 -6.838 -13.296 1.00 91.00 92 VAL A CA 1
ATOM 722 C C . VAL A 1 92 ? 12.982 -8.123 -13.824 1.00 91.00 92 VAL A C 1
ATOM 724 O O . VAL A 1 92 ? 14.103 -8.067 -14.328 1.00 91.00 92 VAL A O 1
ATOM 727 N N . LYS A 1 93 ? 12.303 -9.273 -13.715 1.00 87.31 93 LYS A N 1
ATOM 728 C CA . LYS A 1 93 ? 12.797 -10.567 -14.220 1.00 87.31 93 LYS A CA 1
ATOM 729 C C . LYS A 1 93 ? 12.635 -10.750 -15.729 1.00 87.31 93 LYS A C 1
ATOM 731 O O . LYS A 1 93 ? 13.410 -11.525 -16.292 1.00 87.31 93 LYS A O 1
ATOM 736 N N . ALA A 1 94 ? 11.610 -10.139 -16.328 1.00 68.31 94 ALA A N 1
ATOM 737 C CA . ALA A 1 94 ? 11.367 -10.165 -17.774 1.00 68.31 94 ALA A CA 1
ATOM 738 C C . ALA A 1 94 ? 12.548 -9.573 -18.552 1.00 68.31 94 ALA A C 1
ATOM 740 O O . ALA A 1 94 ? 12.766 -9.972 -19.713 1.00 68.31 94 ALA A O 1
#

Mean predicted aligned error: 3.71 Å

Radius of gyration: 15.1 Å; Cα contacts (8 Å, |Δi|>4): 65; chains: 1; bounding box: 35×19×42 Å

Sequence (94 aa):
MAKGKRDAKKTVNYLVGELIGECLAQMGAFSDLEKENQIKEVIIAGVALRNDMIGKINAYKKSDKAKTYFSDLNKELLERVDAQFDKLFEIVKA

Organism: NCBI:txid1182444

Foldseek 3Di:
DQPALVSLLVLLCVLLVVLLVVLVVLLVVDPDPVLNVQSVVLNVLSVVLSVVLNVQRVPDDDDPCRVVSSVVSSVVSVVSSVVSVVSNVVSSVD

Solvent-accessible surface area (backbone atoms only — not comparable to full-atom values): 5312 Å² total; per-residue (Å²): 131,58,91,46,64,70,45,46,49,50,52,46,54,48,58,44,46,53,54,43,51,51,44,52,53,53,48,74,73,52,96,47,71,66,54,40,52,57,42,50,52,51,42,53,50,39,54,51,49,44,53,51,54,50,48,56,52,64,70,59,70,94,56,96,55,52,64,59,55,51,48,53,54,50,51,54,48,49,58,55,49,51,56,49,50,53,52,49,50,54,59,74,71,104

Nearest PDB structures (foldseek):
  2m6u-assembly1_A  TM=8.309E-01  e=1.098E-01  Streptococcus pneumoniae
  4k12-assembly1_B  TM=6.941E-01  e=2.234E-01  Streptococcus pneumoniae
  4v7f-assembly1_o  TM=7.043E-01  e=1.985E+00  Saccharomyces cerevisiae
  7v08-assembly1_b  TM=6.903E-01  e=1.879E+00  Saccharomyces cerevisiae BY4741
  2e87-assembly1_A  TM=4.184E-01  e=1.214E+00  Pyrococcus horikoshii OT3

pLDDT: mean 92.96, std 8.07, range [54.09, 98.56]

Secondary structure (DSSP, 8-state):
---SHHHHHHHHHHHHHHHHHHHHHHHHH---HHHHHHHHHHHHHHHHHHHHHHHHHHHPPP-TTHHHHHHHHHHHHHHHHHHHHHHHHHHHH-